Protein AF-A0A9P4GYF3-F1 (afdb_monomer)

Radius of gyration: 27.53 Å; Cα contacts (8 Å, |Δi|>4): 196; chains: 1; bounding box: 50×73×108 Å

pLDDT: mean 80.78, std 17.95, range [47.06, 98.38]

Solvent-accessible surface area (backbone atoms only — not comparable to full-atom values): 10719 Å² total; per-residue (Å²): 139,83,81,84,83,84,79,81,76,82,80,76,83,79,75,83,85,79,80,84,74,76,91,58,81,87,70,93,77,54,80,76,71,57,69,80,82,56,83,86,45,74,39,42,55,51,28,52,50,53,58,56,57,42,58,79,78,42,63,48,77,69,67,47,39,43,57,56,34,52,40,43,26,38,41,23,76,84,80,47,62,39,50,46,66,59,43,50,50,51,40,52,50,43,31,73,73,61,27,46,44,48,78,49,75,40,81,89,79,35,34,40,38,34,29,32,48,46,91,89,56,77,70,64,39,68,14,39,28,29,30,57,83,75,44,46,75,76,44,67,40,68,75,84,70,75,87,78,83,75,90,76,72,84,76,79,79,73,84,83,76,90,75,88,83,78,90,135

Mean predicted aligned error: 13.24 Å

Secondary structure (DSSP, 8-state):
-PPPP--PPPPP----------SSPPP---TTGGGGTS---HHHHHHHHHHHHHHTTS-GGG--HHHHHHHHHHHSTTTS---HHHHHHHHHHHHHTT--EEEEEETTTTEEEEEE--TTSSS-EEEEEEETTT--EEEEPPP----------------PPP------

Sequence (168 aa):
PIMPAETAKPSEPKKPVVTLVPSLLETAYKEEDDTTGTPRTLAYVRAQRAVLKYLDTQASDTLAPHQARRWTQSINPVSKMPRAEEALRLCYYMRSQGYDTGALIGHDTKIMQLYVVIRTGPDKILYWKQNFSTNQVLYTAPSTSRSGRRNALPGNSANFDLSMENML

Organism: NCBI:txid210430

Nearest PDB structures (foldseek):
  2nwv-assembly1_A-2  TM=5.508E-01  e=7.421E-01  Trichormus variabilis
  7ufv-assembly1_A  TM=5.328E-01  e=1.362E+00  Homo sapiens

Structure (mmCIF, N/CA/C/O backbone):
data_AF-A0A9P4GYF3-F1
#
_entry.id   AF-A0A9P4GYF3-F1
#
loop_
_atom_site.group_PDB
_atom_site.id
_atom_site.type_symbol
_atom_site.label_atom_id
_atom_site.label_alt_id
_atom_site.label_comp_id
_atom_site.label_asym_id
_atom_site.label_entity_id
_atom_site.label_seq_id
_atom_site.pdbx_PDB_ins_code
_atom_site.Cartn_x
_atom_site.Cartn_y
_atom_site.Cartn_z
_atom_site.occupancy
_atom_site.B_iso_or_equiv
_atom_site.auth_seq_id
_atom_site.auth_comp_id
_atom_site.auth_asym_id
_atom_site.auth_atom_id
_atom_site.pdbx_PDB_model_num
ATOM 1 N N . PRO A 1 1 ? -34.655 -8.405 69.158 1.00 57.91 1 PRO A N 1
ATOM 2 C CA . PRO A 1 1 ? -33.532 -8.662 68.221 1.00 57.91 1 PRO A CA 1
ATOM 3 C C . PRO A 1 1 ? -33.850 -8.055 66.848 1.00 57.91 1 PRO A C 1
ATOM 5 O O . PRO A 1 1 ? -34.738 -8.543 66.161 1.00 57.91 1 PRO A O 1
ATOM 8 N N . ILE A 1 2 ? -33.211 -6.932 66.512 1.00 49.88 2 ILE A N 1
ATOM 9 C CA . ILE A 1 2 ? -33.441 -6.179 65.270 1.00 49.88 2 ILE A CA 1
ATOM 10 C C . ILE A 1 2 ? -32.323 -6.573 64.301 1.00 49.88 2 ILE A C 1
ATOM 12 O O . ILE A 1 2 ? -31.150 -6.408 64.629 1.00 49.88 2 ILE A O 1
ATOM 16 N N . MET A 1 3 ? -32.678 -7.159 63.155 1.00 51.91 3 MET A N 1
ATOM 17 C CA . MET A 1 3 ? -31.712 -7.544 62.121 1.00 51.91 3 MET A CA 1
ATOM 18 C C . MET A 1 3 ? -31.246 -6.300 61.346 1.00 51.91 3 MET A C 1
ATOM 20 O O . MET A 1 3 ? -32.078 -5.438 61.053 1.00 51.91 3 MET A O 1
ATOM 24 N N . PRO A 1 4 ? -29.952 -6.176 61.006 1.00 59.69 4 PRO A N 1
ATOM 25 C CA . PRO A 1 4 ? -29.467 -5.050 60.221 1.00 59.69 4 PRO A CA 1
ATOM 26 C C . PRO A 1 4 ? -29.878 -5.195 58.751 1.00 59.69 4 PRO A C 1
ATOM 28 O O . PRO A 1 4 ? -29.756 -6.263 58.155 1.00 59.69 4 PRO A O 1
ATOM 31 N N . ALA A 1 5 ? -30.370 -4.092 58.186 1.00 58.31 5 ALA A N 1
ATOM 32 C CA . ALA A 1 5 ? -30.726 -3.965 56.782 1.00 58.31 5 ALA A CA 1
ATOM 33 C C . ALA A 1 5 ? -29.465 -3.976 55.903 1.00 58.31 5 ALA A C 1
ATOM 35 O O . ALA A 1 5 ? -28.552 -3.171 56.087 1.00 58.31 5 ALA A O 1
ATOM 36 N N . GLU A 1 6 ? -29.439 -4.898 54.946 1.00 55.34 6 GLU A N 1
ATOM 37 C CA . GLU A 1 6 ? -28.387 -5.050 53.948 1.00 55.34 6 GLU A CA 1
ATOM 38 C C . GLU A 1 6 ? -28.506 -3.937 52.896 1.00 55.34 6 GLU A C 1
ATOM 40 O O . GLU A 1 6 ? -29.485 -3.838 52.154 1.00 55.34 6 GLU A O 1
ATOM 45 N N . THR A 1 7 ? -27.524 -3.040 52.864 1.00 54.25 7 THR A N 1
ATOM 46 C CA . THR A 1 7 ? -27.443 -1.940 51.902 1.00 54.25 7 THR A CA 1
ATOM 47 C C . THR A 1 7 ? -26.990 -2.461 50.538 1.00 54.25 7 THR A C 1
ATOM 49 O O . THR A 1 7 ? -25.817 -2.766 50.319 1.00 54.25 7 THR A O 1
ATOM 52 N N . ALA A 1 8 ? -27.929 -2.548 49.592 1.00 56.81 8 ALA A N 1
ATOM 53 C CA . ALA A 1 8 ? -27.650 -2.888 48.199 1.00 56.81 8 ALA A CA 1
ATOM 54 C C . ALA A 1 8 ? -26.732 -1.833 47.553 1.00 56.81 8 ALA A C 1
ATOM 56 O O . ALA A 1 8 ? -27.075 -0.651 47.468 1.00 56.81 8 ALA A O 1
ATOM 57 N N . LYS A 1 9 ? -25.545 -2.259 47.102 1.00 60.97 9 LYS A N 1
ATOM 58 C CA . LYS A 1 9 ? -24.585 -1.393 46.402 1.00 60.97 9 LYS A CA 1
ATOM 59 C C . LYS A 1 9 ? -25.097 -1.017 44.998 1.00 60.97 9 LYS A C 1
ATOM 61 O O . LYS A 1 9 ? -25.634 -1.885 44.309 1.00 60.97 9 LYS A O 1
ATOM 66 N N . PRO A 1 10 ? -24.883 0.230 44.532 1.00 59.72 10 PRO A N 1
ATOM 67 C CA . PRO A 1 10 ? -25.247 0.653 43.180 1.00 59.72 10 PRO A CA 1
ATOM 68 C C . PRO A 1 10 ? -24.443 -0.122 42.129 1.00 59.72 10 PRO A C 1
ATOM 7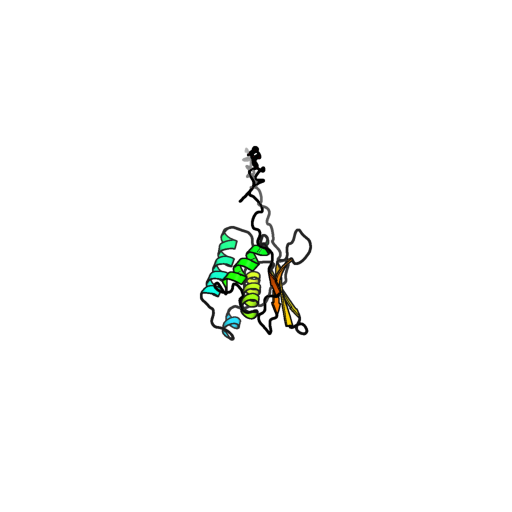0 O O . PRO A 1 10 ? -23.216 -0.178 42.207 1.00 59.72 10 PRO A O 1
ATOM 73 N N . SER A 1 11 ? -25.115 -0.714 41.137 1.00 65.00 11 SER A N 1
ATOM 74 C CA . SER A 1 11 ? -24.439 -1.368 40.013 1.00 65.00 11 SER A CA 1
ATOM 75 C C . SER A 1 11 ? -23.829 -0.317 39.086 1.00 65.00 11 SER A C 1
ATOM 77 O O . SER A 1 11 ? -24.556 0.498 38.515 1.00 65.00 11 SER A O 1
ATOM 79 N N . GLU A 1 12 ? -22.509 -0.343 38.915 1.00 72.94 12 GLU A N 1
ATOM 80 C CA . GLU A 1 12 ? -21.819 0.541 37.976 1.00 72.94 12 GLU A CA 1
ATOM 81 C C . GLU A 1 12 ? -22.268 0.289 36.522 1.00 72.94 12 GLU A C 1
ATOM 83 O O . GLU A 1 12 ? -22.529 -0.857 36.133 1.00 72.94 12 GLU A O 1
ATOM 88 N N . PRO A 1 13 ? -22.359 1.345 35.692 1.00 67.25 13 PRO A N 1
ATOM 89 C CA . PRO A 1 13 ? -22.766 1.225 34.299 1.00 67.25 13 PRO A CA 1
ATOM 90 C C . PRO A 1 13 ? -21.760 0.373 33.515 1.00 67.25 13 PRO A C 1
ATOM 92 O O . PRO A 1 13 ? -20.606 0.757 33.310 1.00 67.25 13 PRO A O 1
ATOM 95 N N . LYS A 1 14 ? -22.213 -0.795 33.044 1.00 68.94 14 LYS A N 1
ATOM 96 C CA . LYS A 1 14 ? -21.439 -1.670 32.156 1.00 68.94 14 LYS A CA 1
ATOM 97 C C . LYS A 1 14 ? -21.144 -0.927 30.855 1.00 68.94 14 LYS A C 1
ATOM 99 O O . LYS A 1 14 ? -22.048 -0.679 30.058 1.00 68.94 14 LYS A O 1
ATOM 104 N N . LYS A 1 15 ? -19.872 -0.590 30.630 1.00 63.59 15 LYS A N 1
ATOM 105 C CA . LYS A 1 15 ? -19.410 -0.081 29.334 1.00 63.59 15 LYS A CA 1
ATOM 106 C C . LYS A 1 15 ? -19.730 -1.126 28.256 1.00 63.59 15 LYS A C 1
ATOM 108 O O . LYS A 1 15 ? -19.459 -2.307 28.485 1.00 63.59 15 LYS A O 1
ATOM 113 N N . PRO A 1 16 ? -20.300 -0.730 27.106 1.00 63.47 16 PRO A N 1
ATOM 114 C CA . PRO A 1 16 ? -20.538 -1.664 26.018 1.00 63.47 16 PRO A CA 1
ATOM 115 C C . PRO A 1 16 ? -19.200 -2.241 25.552 1.00 63.47 16 PRO A C 1
ATOM 117 O O . PRO A 1 16 ? -18.283 -1.507 25.184 1.00 63.47 16 PRO A O 1
ATOM 120 N N . VAL A 1 17 ? -19.087 -3.568 25.596 1.00 65.56 17 VAL A N 1
ATOM 121 C CA . VAL A 1 17 ? -17.965 -4.297 25.006 1.00 65.56 17 VAL A CA 1
ATOM 122 C C . VAL A 1 17 ? -18.219 -4.334 23.505 1.00 65.56 17 VAL A C 1
ATOM 124 O O . VAL A 1 17 ? -19.065 -5.087 23.031 1.00 65.56 17 VAL A O 1
ATOM 127 N N . VAL A 1 18 ? -17.535 -3.472 22.757 1.00 58.59 18 VAL A N 1
ATOM 128 C CA . VAL A 1 18 ? -17.580 -3.493 21.293 1.00 58.59 18 VAL A CA 1
ATOM 129 C C . VAL A 1 18 ? -16.510 -4.467 20.815 1.00 58.59 18 VAL A C 1
ATOM 131 O O . VAL A 1 18 ? -15.319 -4.167 20.857 1.00 58.59 18 VAL A O 1
ATOM 134 N N . THR A 1 19 ? -16.927 -5.655 20.385 1.00 64.88 19 THR A N 1
ATOM 135 C CA . THR A 1 19 ? -16.033 -6.618 19.736 1.00 64.88 19 THR A CA 1
ATOM 136 C C . THR A 1 19 ? -15.909 -6.247 18.262 1.00 64.88 19 THR A C 1
ATOM 138 O O . THR A 1 19 ? -16.810 -6.507 17.465 1.00 64.88 19 THR A O 1
ATOM 141 N N . LEU A 1 20 ? -14.800 -5.609 17.887 1.00 59.56 20 LEU A N 1
ATOM 142 C CA . LEU A 1 20 ? -14.486 -5.340 16.486 1.00 59.56 20 LEU A CA 1
ATOM 143 C C . LEU A 1 20 ? -13.992 -6.635 15.831 1.00 59.56 20 LEU A C 1
ATOM 145 O O . LEU A 1 20 ? -12.862 -7.059 16.047 1.00 59.56 20 LEU A O 1
ATOM 149 N N . VAL A 1 21 ? -14.854 -7.278 15.043 1.00 61.56 21 VAL A N 1
ATOM 150 C CA . VAL A 1 21 ? -14.481 -8.448 14.230 1.00 61.56 21 VAL A CA 1
ATOM 151 C C . VAL A 1 21 ? -13.842 -7.950 12.932 1.00 61.56 21 VAL A C 1
ATOM 153 O O . VAL A 1 21 ? -14.500 -7.165 12.248 1.00 61.56 21 V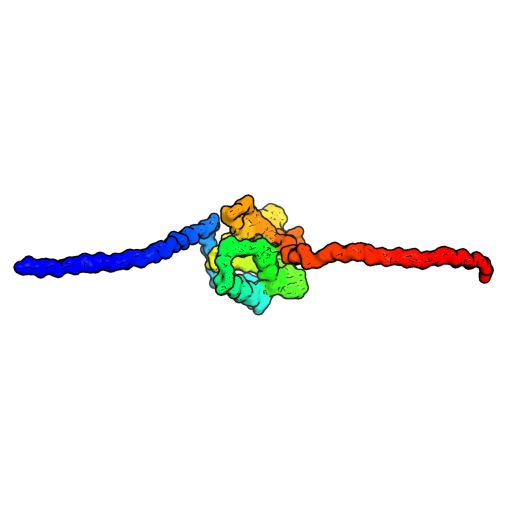AL A O 1
ATOM 156 N N . PRO A 1 22 ? -12.603 -8.333 12.572 1.00 64.12 22 PRO A N 1
ATOM 157 C CA . PRO A 1 22 ? -11.979 -7.972 11.294 1.00 64.12 22 PRO A CA 1
ATOM 158 C C . PRO A 1 22 ? -12.849 -8.367 10.092 1.00 64.12 22 PRO A C 1
ATOM 160 O O . PRO A 1 22 ? -13.436 -9.447 10.084 1.00 64.12 22 PRO A O 1
ATOM 163 N N . SER A 1 23 ? -12.933 -7.510 9.069 1.00 66.19 23 SER A N 1
ATOM 164 C CA . SER A 1 23 ? -13.763 -7.788 7.877 1.00 66.19 23 SER A CA 1
ATOM 165 C C . SER A 1 23 ? -13.089 -8.780 6.926 1.00 66.19 23 SER A C 1
ATOM 167 O O . SER A 1 23 ? -13.711 -9.339 6.023 1.00 66.19 23 SER A O 1
ATOM 169 N N . LEU A 1 24 ? -11.783 -8.958 7.096 1.00 69.25 24 LEU A N 1
ATOM 170 C CA . LEU A 1 24 ? -10.926 -9.780 6.267 1.00 69.25 24 LEU A CA 1
ATOM 171 C C . LEU A 1 24 ? -10.274 -10.863 7.127 1.00 69.25 24 LEU A C 1
ATOM 173 O O . LEU A 1 24 ? -9.887 -10.603 8.263 1.00 69.25 24 LEU A O 1
ATOM 177 N N . LEU A 1 25 ? -10.113 -12.064 6.561 1.00 69.81 25 LEU A N 1
ATOM 178 C CA . LEU A 1 25 ? -9.388 -13.155 7.217 1.00 69.81 25 LEU A CA 1
ATOM 179 C C . LEU A 1 25 ? -7.984 -12.702 7.628 1.00 69.81 25 LEU A C 1
ATOM 181 O O . LEU A 1 25 ? -7.340 -11.924 6.914 1.00 69.81 25 LEU A O 1
ATOM 185 N N . GLU A 1 26 ? -7.495 -13.214 8.750 1.00 67.38 26 GLU A N 1
ATOM 186 C CA . GLU A 1 26 ? -6.127 -12.961 9.180 1.00 67.38 26 GLU A CA 1
ATOM 187 C C . GLU A 1 26 ? -5.150 -13.438 8.096 1.00 67.38 26 GLU A C 1
ATOM 189 O O . GLU A 1 26 ? -5.250 -14.550 7.574 1.00 67.38 26 GLU A O 1
ATOM 194 N N . THR A 1 27 ? -4.238 -12.561 7.684 1.00 63.91 27 THR A N 1
ATOM 195 C CA . THR A 1 27 ? -3.172 -12.923 6.747 1.00 63.91 27 THR A CA 1
ATOM 196 C C . THR A 1 27 ? -1.972 -13.410 7.529 1.00 63.91 27 THR A C 1
ATOM 198 O O . THR A 1 27 ? -1.470 -12.670 8.369 1.00 63.91 27 THR A O 1
ATOM 201 N N . ALA A 1 28 ? -1.460 -14.593 7.183 1.00 70.38 28 ALA A N 1
ATOM 202 C CA . ALA A 1 28 ? -0.237 -15.178 7.738 1.00 70.38 28 ALA A CA 1
ATOM 203 C C . ALA A 1 28 ? 1.049 -14.447 7.285 1.00 70.38 28 ALA A C 1
ATOM 205 O O . ALA A 1 28 ? 2.055 -15.077 6.975 1.00 70.38 28 ALA A O 1
ATOM 206 N N . TYR A 1 29 ? 1.013 -13.118 7.186 1.00 70.75 29 TYR A N 1
ATOM 207 C CA . TYR A 1 29 ? 2.179 -12.310 6.857 1.00 70.75 29 TYR A CA 1
ATOM 208 C C . TYR A 1 29 ? 3.101 -12.244 8.075 1.00 70.75 29 TYR A C 1
ATOM 210 O O . TYR A 1 29 ? 2.726 -11.683 9.107 1.00 70.75 29 TYR A O 1
ATOM 218 N N . LYS A 1 30 ? 4.314 -12.785 7.943 1.00 74.38 30 LYS A N 1
ATOM 219 C CA . LYS A 1 30 ? 5.386 -12.622 8.924 1.00 74.38 30 LYS A CA 1
ATOM 220 C C . LYS A 1 30 ? 6.426 -11.666 8.371 1.00 74.38 30 LYS A C 1
ATOM 222 O O . LYS A 1 30 ? 6.914 -11.829 7.258 1.00 74.38 30 LYS A O 1
ATOM 227 N N . GLU A 1 31 ? 6.795 -10.670 9.169 1.00 68.06 31 GLU A N 1
ATOM 228 C CA . GLU A 1 31 ? 7.801 -9.682 8.766 1.00 68.06 31 GLU A CA 1
ATOM 229 C C . GLU A 1 31 ? 9.187 -10.309 8.521 1.00 68.06 31 GLU A C 1
ATOM 231 O O . GLU A 1 31 ? 10.008 -9.739 7.800 1.00 68.06 31 GLU A O 1
ATOM 236 N N . GLU A 1 32 ? 9.436 -11.467 9.133 1.00 72.00 32 GLU A N 1
ATOM 237 C CA . GLU A 1 32 ? 10.659 -12.271 9.034 1.00 72.00 32 GLU A CA 1
ATOM 238 C C . GLU A 1 32 ? 10.848 -12.876 7.634 1.00 72.00 32 GLU A C 1
ATOM 240 O O . GLU A 1 32 ? 11.973 -12.944 7.134 1.00 72.00 32 GLU A O 1
ATOM 245 N N . ASP A 1 33 ? 9.753 -13.231 6.957 1.00 67.88 33 ASP A N 1
ATOM 246 C CA . ASP A 1 33 ? 9.786 -13.799 5.601 1.00 67.88 33 ASP A CA 1
ATOM 247 C C . ASP A 1 33 ? 10.192 -12.737 4.558 1.00 67.88 33 ASP A C 1
ATOM 249 O O . ASP A 1 33 ? 10.711 -13.035 3.477 1.00 67.88 33 ASP A O 1
ATOM 253 N N . ASP A 1 34 ? 10.026 -11.465 4.924 1.00 63.97 34 ASP A N 1
ATOM 254 C CA . ASP A 1 34 ? 10.234 -10.294 4.078 1.00 63.97 34 ASP A CA 1
ATOM 255 C C . ASP A 1 34 ? 11.725 -9.925 3.903 1.00 63.97 34 ASP A C 1
ATOM 257 O O . ASP A 1 34 ? 12.084 -9.078 3.074 1.00 63.97 34 ASP A O 1
ATOM 261 N N . THR A 1 35 ? 12.614 -10.587 4.653 1.00 59.44 35 THR A N 1
ATOM 262 C CA . THR A 1 35 ? 14.073 -10.370 4.642 1.00 59.44 35 THR A CA 1
ATOM 263 C C . THR A 1 35 ? 14.754 -10.890 3.367 1.00 59.44 35 THR A C 1
ATOM 265 O O . THR A 1 35 ? 15.891 -10.527 3.076 1.00 59.44 35 THR A O 1
ATOM 268 N N . THR A 1 36 ? 14.058 -11.709 2.576 1.00 59.38 36 THR A N 1
ATOM 269 C CA . THR A 1 36 ? 14.670 -12.561 1.541 1.00 59.38 36 THR A CA 1
ATOM 270 C C . THR A 1 36 ? 14.863 -11.884 0.170 1.00 59.38 36 THR A C 1
ATOM 272 O O . THR A 1 36 ? 15.561 -12.428 -0.678 1.00 59.38 36 THR A O 1
ATOM 275 N N . GLY A 1 37 ? 14.279 -10.702 -0.084 1.00 59.69 37 GLY A N 1
ATOM 276 C CA . GLY A 1 37 ? 14.189 -10.150 -1.457 1.00 59.69 37 GLY A CA 1
ATOM 277 C C . GLY A 1 37 ? 14.713 -8.727 -1.682 1.00 59.69 37 GLY A C 1
ATOM 278 O O . GLY A 1 37 ? 15.294 -8.440 -2.727 1.00 59.69 37 GLY A O 1
ATOM 279 N N . THR A 1 38 ? 14.560 -7.826 -0.710 1.00 65.50 38 THR A N 1
ATOM 280 C CA . THR A 1 38 ? 14.982 -6.421 -0.840 1.00 65.50 38 THR A CA 1
ATOM 281 C C . THR A 1 38 ? 15.342 -5.845 0.524 1.00 65.50 38 THR A C 1
ATOM 283 O O . THR A 1 38 ? 14.569 -6.020 1.468 1.00 65.50 38 THR A O 1
ATOM 286 N N . PRO A 1 39 ? 16.471 -5.123 0.654 1.00 74.19 39 PRO A N 1
ATOM 287 C CA . PRO A 1 39 ? 16.824 -4.468 1.906 1.00 74.19 39 PRO A CA 1
ATOM 288 C C . PRO A 1 39 ? 15.753 -3.438 2.281 1.00 74.19 39 PRO A C 1
ATOM 290 O O . PRO A 1 39 ? 15.360 -2.610 1.455 1.00 74.19 39 PRO A O 1
ATOM 293 N N . ARG A 1 40 ? 15.286 -3.476 3.536 1.00 81.69 40 ARG A N 1
ATOM 294 C CA . ARG A 1 40 ? 14.315 -2.502 4.053 1.00 81.69 40 ARG A CA 1
ATOM 295 C C . ARG A 1 40 ? 14.918 -1.103 3.970 1.00 81.69 40 ARG A C 1
ATOM 297 O O . ARG A 1 40 ? 15.859 -0.768 4.686 1.00 81.69 40 ARG A O 1
ATOM 304 N N . THR A 1 41 ? 14.371 -0.274 3.089 1.00 90.69 41 THR A N 1
ATOM 305 C CA . THR A 1 41 ? 14.823 1.109 2.954 1.00 90.69 41 THR A CA 1
ATOM 306 C C . THR A 1 41 ? 14.357 1.933 4.154 1.00 90.69 41 THR A C 1
ATOM 308 O O . THR A 1 41 ? 13.290 1.698 4.726 1.00 90.69 41 THR A O 1
ATOM 311 N N . LEU A 1 42 ? 15.119 2.965 4.524 1.00 94.19 42 LEU A N 1
ATOM 312 C CA . LEU A 1 42 ? 14.709 3.892 5.587 1.00 94.19 42 LEU A CA 1
ATOM 313 C C . LEU A 1 42 ? 13.350 4.549 5.282 1.00 94.19 42 LEU A C 1
ATOM 315 O O . LEU A 1 42 ? 12.577 4.846 6.192 1.00 94.19 42 LEU A O 1
ATOM 319 N N . ALA A 1 43 ? 13.053 4.780 4.001 1.00 95.25 43 ALA A N 1
ATOM 320 C CA . ALA A 1 43 ? 11.778 5.329 3.560 1.00 95.25 43 ALA A CA 1
ATOM 321 C C . ALA A 1 43 ? 10.612 4.361 3.816 1.00 95.25 43 ALA A C 1
ATOM 323 O O . ALA A 1 43 ? 9.578 4.788 4.329 1.00 95.25 43 ALA A O 1
ATOM 324 N N . TYR A 1 44 ? 10.804 3.064 3.563 1.00 94.81 44 TYR A N 1
ATOM 325 C CA . TYR A 1 44 ? 9.824 2.034 3.901 1.00 94.81 44 TYR A CA 1
ATOM 326 C C . TYR A 1 44 ? 9.545 1.982 5.411 1.00 94.81 44 TYR A C 1
ATOM 328 O O . TYR A 1 44 ? 8.392 2.060 5.833 1.00 94.81 44 TYR A O 1
ATOM 336 N N . VAL A 1 45 ? 10.592 1.986 6.244 1.00 95.19 45 VAL A N 1
ATOM 337 C CA . VAL A 1 45 ? 10.442 2.006 7.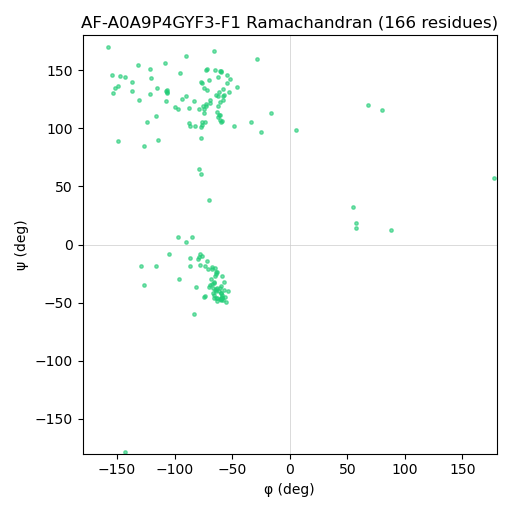713 1.00 95.19 45 VAL A CA 1
ATOM 338 C C . VAL A 1 45 ? 9.703 3.264 8.188 1.00 95.19 45 VAL A C 1
ATOM 340 O O . VAL A 1 45 ? 8.874 3.211 9.096 1.00 95.19 45 VAL A O 1
ATOM 343 N N . ARG A 1 46 ? 9.947 4.422 7.561 1.00 96.69 46 ARG A N 1
ATOM 344 C CA . ARG A 1 46 ? 9.188 5.652 7.849 1.00 96.69 46 ARG A CA 1
ATOM 345 C C . ARG A 1 46 ? 7.711 5.517 7.480 1.00 96.69 46 ARG A C 1
ATOM 347 O O . ARG A 1 46 ? 6.875 6.025 8.227 1.00 96.69 46 ARG A O 1
ATOM 354 N N . ALA A 1 47 ? 7.388 4.838 6.379 1.00 96.88 47 ALA A N 1
ATOM 355 C CA . ALA A 1 47 ? 6.007 4.547 6.002 1.00 96.88 47 ALA A CA 1
ATOM 356 C C . ALA A 1 47 ? 5.327 3.648 7.049 1.00 96.88 47 ALA A C 1
ATOM 358 O O . ALA A 1 47 ? 4.243 3.987 7.517 1.00 96.88 47 ALA A O 1
ATOM 359 N N . GLN A 1 48 ? 5.996 2.581 7.501 1.00 95.81 48 GLN A N 1
ATOM 360 C CA . GLN A 1 48 ? 5.498 1.710 8.575 1.00 95.81 48 GLN A CA 1
ATOM 361 C C . GLN A 1 48 ? 5.255 2.486 9.877 1.00 95.81 48 GLN A C 1
ATOM 363 O O . GLN A 1 48 ? 4.181 2.405 10.469 1.00 95.81 48 GLN A O 1
ATOM 368 N N . ARG A 1 49 ? 6.201 3.337 10.294 1.00 97.31 49 ARG A N 1
ATOM 369 C CA . ARG A 1 49 ? 6.008 4.206 11.469 1.00 97.31 49 ARG A CA 1
ATOM 370 C C . ARG A 1 49 ? 4.823 5.157 11.312 1.00 97.31 49 ARG A C 1
ATOM 372 O O . ARG A 1 49 ? 4.153 5.448 12.296 1.00 97.31 49 ARG A O 1
ATOM 379 N N . ALA A 1 50 ? 4.565 5.658 10.104 1.00 96.88 50 ALA A N 1
ATOM 380 C CA . ALA A 1 50 ? 3.420 6.527 9.844 1.00 96.88 50 ALA A CA 1
ATOM 381 C C . ALA A 1 50 ? 2.082 5.777 9.941 1.00 96.88 50 ALA A C 1
ATOM 383 O O . ALA A 1 50 ? 1.108 6.364 10.407 1.00 96.88 50 ALA A O 1
ATOM 384 N N . VAL A 1 51 ? 2.054 4.502 9.539 1.00 96.44 51 VAL A N 1
ATOM 385 C CA . VAL A 1 51 ? 0.910 3.594 9.723 1.00 96.44 51 VAL A CA 1
ATOM 386 C C . VAL A 1 51 ? 0.634 3.375 11.212 1.00 96.44 51 VAL A C 1
ATOM 388 O O . VAL A 1 51 ? -0.500 3.537 11.647 1.00 96.44 51 VAL A O 1
ATOM 391 N N . LEU A 1 52 ? 1.662 3.072 12.010 1.00 96.38 52 LEU A N 1
ATOM 392 C CA . LEU A 1 52 ? 1.503 2.881 13.458 1.00 96.38 52 LEU A CA 1
ATOM 393 C C . LEU A 1 52 ? 1.047 4.160 14.158 1.00 96.38 52 LEU A C 1
ATOM 395 O O . LEU A 1 52 ? 0.083 4.144 14.910 1.00 96.38 52 LEU A O 1
ATOM 399 N N . LYS A 1 53 ? 1.678 5.294 13.836 1.00 96.75 53 LYS A N 1
ATOM 400 C CA . LYS A 1 53 ? 1.337 6.591 14.431 1.00 96.75 53 LYS A CA 1
ATOM 401 C C . LYS A 1 53 ? -0.119 7.001 14.188 1.00 96.75 53 LYS A C 1
ATOM 403 O O . LYS A 1 53 ? -0.683 7.779 14.948 1.00 96.75 53 LYS A O 1
ATOM 408 N N . TYR A 1 54 ? -0.731 6.531 13.105 1.00 95.94 54 TYR A N 1
ATOM 409 C CA . TYR A 1 54 ? -2.139 6.808 12.844 1.00 95.94 54 TYR A CA 1
ATOM 410 C C . TYR A 1 54 ? -3.048 6.127 13.872 1.00 95.94 54 TYR A C 1
ATOM 412 O O . TYR A 1 54 ? -3.986 6.772 14.339 1.00 95.94 54 TYR A O 1
ATOM 420 N N . LEU A 1 55 ? -2.703 4.910 14.310 1.00 93.38 55 LEU A N 1
ATOM 421 C CA . LEU A 1 55 ? -3.438 4.164 15.339 1.00 93.38 55 LEU A CA 1
ATOM 422 C C . LEU A 1 55 ? -3.417 4.847 16.712 1.00 93.38 55 LEU A C 1
ATOM 424 O O . LEU A 1 55 ? -4.350 4.670 17.488 1.00 93.38 55 LEU A O 1
ATOM 428 N N . ASP A 1 56 ? -2.420 5.693 16.986 1.00 94.25 56 ASP A N 1
ATOM 429 C CA . ASP A 1 56 ? -2.380 6.499 18.215 1.00 94.25 56 ASP A CA 1
ATOM 430 C C . ASP A 1 56 ? -3.528 7.526 18.284 1.00 94.25 56 ASP A C 1
ATOM 432 O O . ASP A 1 56 ? -3.838 8.052 19.351 1.00 94.25 56 ASP A O 1
ATOM 436 N N . THR A 1 57 ? -4.133 7.868 17.139 1.00 94.19 57 THR A N 1
ATOM 437 C CA . THR A 1 57 ? -5.110 8.969 17.031 1.00 94.19 57 THR A CA 1
ATOM 438 C C . THR A 1 57 ? -6.421 8.594 16.349 1.00 94.19 57 THR A C 1
ATOM 440 O O . THR A 1 57 ? -7.392 9.338 16.466 1.00 94.19 57 THR A O 1
ATO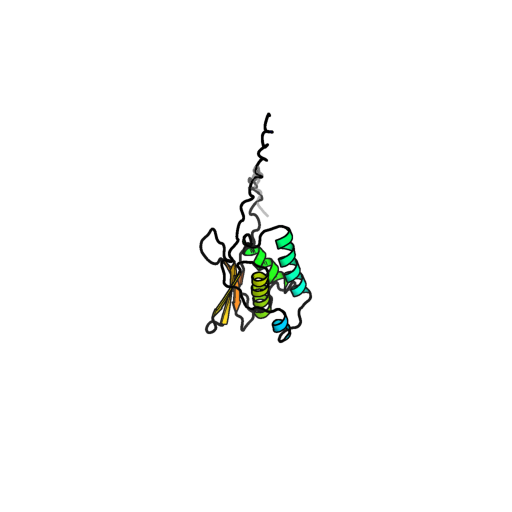M 443 N N . GLN A 1 58 ? -6.455 7.491 15.604 1.00 94.00 58 GLN A N 1
ATOM 4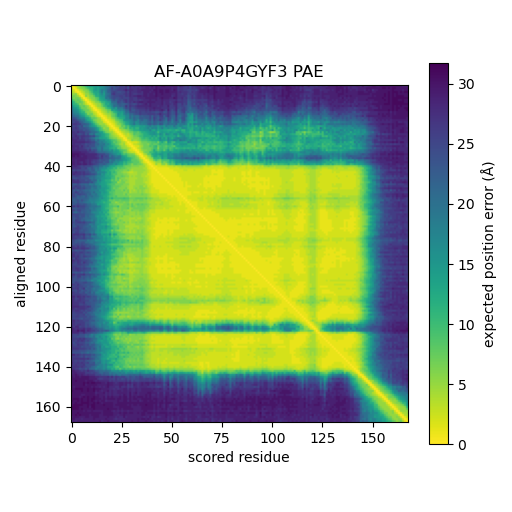44 C CA . GLN A 1 58 ? -7.577 7.073 14.768 1.00 94.00 58 GLN A CA 1
ATOM 445 C C . GLN A 1 58 ? -7.719 5.551 14.819 1.00 94.00 58 GLN A C 1
ATOM 447 O O . GLN A 1 58 ? -6.722 4.834 14.852 1.00 94.00 58 GLN A O 1
ATOM 452 N N . ALA A 1 59 ? -8.952 5.046 14.790 1.00 91.12 59 ALA A N 1
ATOM 453 C CA . ALA A 1 59 ? -9.195 3.606 14.728 1.00 91.12 59 ALA A CA 1
ATOM 454 C C . ALA A 1 59 ? -8.841 3.037 13.340 1.00 91.12 59 ALA A C 1
ATOM 456 O O . ALA A 1 59 ? -8.924 3.733 12.324 1.00 91.12 59 ALA A O 1
ATOM 457 N N . SER A 1 60 ? -8.433 1.768 13.277 1.00 91.19 60 SER A N 1
ATOM 458 C CA . SER A 1 60 ? -7.943 1.146 12.037 1.00 91.19 60 SER A CA 1
ATOM 459 C C . SER A 1 60 ? -9.012 1.029 10.940 1.00 91.19 60 SER A C 1
ATOM 461 O O . SER A 1 60 ? -8.693 1.072 9.752 1.00 91.19 60 SER A O 1
ATOM 463 N N . ASP A 1 61 ? -10.286 0.947 11.319 1.00 89.12 61 ASP A N 1
ATOM 464 C CA . ASP A 1 61 ? -11.449 0.907 10.427 1.00 89.12 61 ASP A CA 1
ATOM 465 C C . ASP A 1 61 ? -11.810 2.273 9.814 1.00 89.12 61 ASP A C 1
ATOM 467 O O . ASP A 1 61 ? -12.606 2.344 8.879 1.00 89.12 61 ASP A O 1
ATOM 471 N N . THR A 1 62 ? -11.190 3.361 10.284 1.00 92.06 62 THR A N 1
ATOM 472 C CA . THR A 1 62 ? -11.375 4.718 9.736 1.00 92.06 62 THR A CA 1
ATOM 473 C C . THR A 1 62 ? -10.397 5.061 8.609 1.00 92.06 62 THR A C 1
ATOM 475 O O . THR A 1 62 ? -10.415 6.178 8.079 1.00 92.06 62 THR A O 1
ATOM 478 N N . LEU A 1 63 ? -9.535 4.115 8.216 1.00 94.00 63 LEU A N 1
ATOM 479 C CA . LEU A 1 63 ? -8.542 4.333 7.171 1.00 94.00 63 LEU A CA 1
ATOM 480 C C . LEU A 1 63 ? -9.199 4.739 5.849 1.00 94.00 63 LEU A C 1
ATOM 482 O O . LEU A 1 63 ? -9.999 4.017 5.262 1.00 94.00 63 LEU A O 1
ATOM 486 N N . ALA A 1 64 ? -8.779 5.887 5.324 1.00 93.69 64 ALA A N 1
ATOM 487 C CA . ALA A 1 64 ? -9.235 6.373 4.033 1.00 93.69 64 ALA A CA 1
ATOM 488 C C . ALA A 1 64 ? -8.270 5.988 2.886 1.00 93.69 64 ALA A C 1
ATOM 490 O O . ALA A 1 64 ? -7.045 6.022 3.064 1.00 93.69 64 ALA A O 1
ATOM 491 N N . PRO A 1 65 ? -8.775 5.743 1.658 1.00 95.25 65 PRO A N 1
ATOM 492 C CA . PRO A 1 65 ? -7.957 5.401 0.485 1.00 95.25 65 PRO A CA 1
ATOM 493 C C . PRO A 1 65 ? -6.825 6.396 0.183 1.00 95.25 65 PRO A C 1
ATOM 495 O O . PRO A 1 65 ? -5.707 6.006 -0.155 1.00 95.25 65 PRO A O 1
ATOM 498 N N . HIS A 1 66 ? -7.077 7.699 0.336 1.00 95.62 66 HIS A N 1
ATOM 499 C CA . HIS A 1 66 ? -6.067 8.735 0.097 1.00 95.62 66 HIS A CA 1
ATOM 500 C C . HIS A 1 66 ? -4.903 8.661 1.101 1.00 95.62 66 HIS A C 1
ATOM 502 O O . HIS A 1 66 ? -3.759 8.957 0.749 1.00 95.62 66 HIS A O 1
ATOM 508 N N . GLN A 1 67 ? -5.178 8.241 2.339 1.00 96.94 67 GLN A N 1
ATOM 509 C CA . GLN A 1 67 ? -4.169 8.084 3.381 1.00 96.94 67 GLN A CA 1
ATOM 510 C C . GLN A 1 67 ? -3.306 6.842 3.115 1.00 96.94 67 GLN A C 1
ATOM 512 O O . GLN A 1 67 ? -2.077 6.945 3.132 1.00 96.94 67 GLN A O 1
ATOM 517 N N . ALA A 1 68 ? -3.926 5.716 2.740 1.00 97.25 68 ALA A N 1
ATOM 518 C CA . ALA A 1 68 ? -3.220 4.506 2.306 1.00 97.25 68 ALA A CA 1
ATOM 519 C C . ALA A 1 68 ? -2.315 4.770 1.085 1.00 97.25 68 ALA A C 1
ATOM 521 O O . ALA A 1 68 ? -1.138 4.387 1.066 1.00 97.25 68 ALA A O 1
ATOM 522 N N . ARG A 1 69 ? -2.816 5.523 0.091 1.00 97.56 69 ARG A N 1
ATOM 523 C CA . ARG A 1 69 ? -2.002 6.024 -1.029 1.00 97.56 69 ARG A CA 1
ATOM 524 C C . ARG A 1 69 ? -0.806 6.828 -0.528 1.00 97.56 69 ARG A C 1
ATOM 526 O O . ARG A 1 69 ? 0.306 6.593 -0.991 1.00 97.56 69 ARG A O 1
ATOM 533 N N . ARG A 1 70 ? -1.012 7.789 0.377 1.00 97.31 70 ARG A N 1
ATOM 534 C CA . ARG A 1 70 ? 0.056 8.679 0.860 1.00 97.31 70 ARG A CA 1
ATOM 535 C C . ARG A 1 70 ? 1.195 7.897 1.511 1.00 97.31 70 ARG A C 1
ATOM 537 O O . ARG A 1 70 ? 2.357 8.207 1.254 1.00 97.31 70 ARG A O 1
ATOM 544 N N . TRP A 1 71 ? 0.881 6.882 2.314 1.00 97.88 71 TRP A N 1
ATOM 545 C CA . TRP A 1 71 ? 1.897 6.001 2.891 1.00 97.88 71 TRP A CA 1
ATOM 546 C C . TRP A 1 71 ? 2.616 5.185 1.820 1.00 97.88 71 TRP A C 1
ATOM 548 O O . TRP A 1 71 ? 3.845 5.164 1.807 1.00 97.88 71 TRP A O 1
ATOM 558 N N . THR A 1 72 ? 1.881 4.630 0.857 1.00 97.94 72 THR A N 1
ATOM 559 C CA . THR A 1 72 ? 2.465 3.893 -0.278 1.00 97.94 72 THR A CA 1
ATOM 560 C C . THR A 1 72 ? 3.443 4.769 -1.068 1.00 97.94 72 THR A C 1
ATOM 562 O O . THR A 1 72 ? 4.590 4.397 -1.287 1.00 97.94 72 THR A O 1
ATOM 565 N N . GLN A 1 73 ? 3.055 5.999 -1.403 1.00 97.75 73 GLN A N 1
ATOM 566 C CA . GLN A 1 73 ? 3.925 6.959 -2.089 1.00 97.75 73 GLN A CA 1
ATOM 567 C C . GLN A 1 73 ? 5.142 7.384 -1.257 1.00 97.75 73 GLN A C 1
ATOM 569 O O . GLN A 1 73 ? 6.144 7.818 -1.821 1.00 97.75 73 GLN A O 1
ATOM 574 N N . SER A 1 74 ? 5.068 7.306 0.074 1.00 97.12 74 SER A N 1
ATOM 575 C CA . SER A 1 74 ? 6.173 7.706 0.950 1.00 97.12 74 SER A CA 1
ATOM 576 C C . SER A 1 74 ? 7.342 6.720 0.952 1.00 97.12 74 SER A C 1
ATOM 578 O O . SER A 1 74 ? 8.454 7.127 1.285 1.00 97.12 74 SER A O 1
ATOM 580 N N . ILE A 1 75 ? 7.114 5.480 0.499 1.00 96.81 75 ILE A N 1
ATOM 581 C CA . ILE A 1 75 ? 8.159 4.466 0.304 1.00 96.81 75 ILE A CA 1
ATOM 582 C C . ILE A 1 75 ? 9.209 4.959 -0.702 1.00 96.81 75 ILE A C 1
ATOM 584 O O . ILE A 1 75 ? 10.403 4.808 -0.466 1.00 96.81 75 ILE A O 1
ATOM 588 N N . ASN A 1 76 ? 8.781 5.603 -1.794 1.00 96.19 76 ASN A N 1
ATOM 589 C CA . ASN A 1 76 ? 9.685 6.262 -2.734 1.00 96.19 76 ASN A CA 1
ATOM 590 C C . ASN A 1 76 ? 9.448 7.779 -2.710 1.00 96.19 76 ASN A C 1
ATOM 592 O O . ASN A 1 76 ? 8.622 8.293 -3.467 1.00 96.19 76 ASN A O 1
ATOM 596 N N . PRO A 1 77 ? 10.155 8.533 -1.851 1.00 94.56 77 PRO A N 1
ATOM 597 C CA . PRO A 1 77 ? 9.879 9.949 -1.663 1.00 94.56 77 PRO A CA 1
ATOM 598 C C . PRO A 1 77 ? 10.212 10.804 -2.890 1.00 94.56 77 PRO A C 1
ATOM 600 O O . PRO A 1 77 ? 9.670 11.907 -2.972 1.00 94.56 77 PRO A O 1
ATOM 603 N N . VAL A 1 78 ? 11.049 10.314 -3.810 1.00 95.56 78 VAL A N 1
ATOM 604 C CA . VAL A 1 78 ? 11.484 11.045 -5.007 1.00 95.56 78 VAL A CA 1
ATOM 605 C C . VAL A 1 78 ? 10.445 10.915 -6.116 1.00 95.56 78 VAL A C 1
ATOM 607 O O . VAL A 1 78 ? 9.865 11.914 -6.525 1.00 95.56 78 VAL A O 1
ATOM 610 N N . SER A 1 79 ? 10.152 9.691 -6.565 1.00 96.12 79 SER A N 1
ATOM 611 C CA . SER A 1 79 ? 9.218 9.468 -7.679 1.00 96.12 79 SER A CA 1
ATOM 612 C C . SER A 1 79 ? 7.757 9.378 -7.242 1.00 96.12 79 SER A C 1
ATOM 614 O O . SER A 1 79 ? 6.860 9.485 -8.073 1.00 96.12 79 SER A O 1
ATOM 616 N N . LYS A 1 80 ? 7.497 9.128 -5.949 1.00 96.75 80 LYS A N 1
ATOM 617 C CA . LYS A 1 80 ? 6.181 8.727 -5.417 1.00 96.75 80 LYS A CA 1
ATOM 618 C C . LYS A 1 80 ? 5.624 7.453 -6.064 1.00 96.75 80 LYS A C 1
ATOM 620 O O . LYS A 1 80 ? 4.426 7.194 -5.973 1.00 96.75 80 LYS A O 1
ATOM 625 N N . MET A 1 81 ? 6.487 6.664 -6.698 1.00 96.31 81 MET A N 1
ATOM 626 C CA . MET A 1 81 ? 6.170 5.416 -7.387 1.00 96.31 81 MET A CA 1
ATOM 627 C C . MET A 1 81 ? 7.093 4.321 -6.832 1.00 96.31 81 MET A C 1
ATOM 629 O O . MET A 1 81 ? 8.185 4.115 -7.369 1.00 96.31 81 MET A O 1
ATOM 633 N N . PRO A 1 82 ? 6.732 3.682 -5.704 1.00 96.00 82 PRO A N 1
ATOM 634 C CA . PRO A 1 82 ? 7.475 2.531 -5.197 1.00 96.00 82 PRO A CA 1
ATOM 635 C C . PRO A 1 82 ? 7.378 1.334 -6.142 1.00 96.00 82 PRO A C 1
ATOM 637 O O . PRO A 1 82 ? 6.516 1.287 -7.028 1.00 96.00 82 PRO A O 1
ATOM 640 N N . ARG A 1 83 ? 8.237 0.336 -5.924 1.00 95.81 83 ARG A N 1
ATOM 641 C CA . ARG A 1 83 ? 8.096 -0.952 -6.607 1.00 95.81 83 ARG A CA 1
ATOM 642 C C . ARG A 1 83 ? 6.801 -1.633 -6.168 1.00 95.81 83 ARG A C 1
ATOM 644 O O . ARG A 1 83 ? 6.352 -1.456 -5.035 1.00 95.81 83 ARG A O 1
ATOM 651 N N . ALA A 1 84 ? 6.219 -2.435 -7.056 1.00 95.62 84 ALA A N 1
ATOM 652 C CA . ALA A 1 84 ? 4.982 -3.158 -6.771 1.00 95.62 84 ALA A CA 1
ATOM 653 C C . ALA A 1 84 ? 5.125 -4.060 -5.541 1.00 95.62 84 ALA A C 1
ATOM 655 O O . ALA A 1 84 ? 4.231 -4.107 -4.703 1.00 95.62 84 ALA A O 1
ATOM 656 N N . GLU A 1 85 ? 6.284 -4.699 -5.394 1.00 93.81 85 GLU A N 1
ATOM 657 C CA . GLU A 1 85 ? 6.616 -5.511 -4.228 1.00 93.81 85 GLU A CA 1
ATOM 658 C C . GLU A 1 85 ? 6.587 -4.701 -2.922 1.00 93.81 85 GLU A C 1
ATOM 660 O O . GLU A 1 85 ? 5.929 -5.105 -1.970 1.00 93.81 85 GLU A O 1
ATOM 665 N N . GLU A 1 86 ? 7.216 -3.524 -2.875 1.00 94.88 86 GLU A N 1
ATOM 666 C CA . GLU A 1 86 ? 7.216 -2.680 -1.672 1.00 94.88 86 GLU A CA 1
ATOM 667 C C . GLU A 1 86 ? 5.805 -2.183 -1.323 1.00 94.88 86 GLU A C 1
ATOM 669 O O . GLU A 1 86 ? 5.417 -2.146 -0.155 1.00 94.88 86 GLU A O 1
ATOM 674 N N . ALA A 1 87 ? 5.012 -1.818 -2.336 1.00 96.56 87 ALA A N 1
ATOM 675 C CA . ALA A 1 87 ? 3.624 -1.410 -2.141 1.00 96.56 87 ALA A CA 1
ATOM 676 C C . ALA A 1 87 ? 2.753 -2.568 -1.619 1.00 96.56 87 ALA A C 1
ATOM 678 O O . ALA A 1 87 ? 1.915 -2.358 -0.738 1.00 96.56 87 ALA A O 1
ATOM 679 N N . LEU A 1 88 ? 2.971 -3.788 -2.120 1.00 95.56 88 LEU A N 1
ATOM 680 C CA . LEU A 1 88 ? 2.290 -4.995 -1.655 1.00 95.56 88 LEU A CA 1
ATOM 681 C C . LEU A 1 88 ? 2.668 -5.337 -0.210 1.00 95.56 88 LEU A C 1
ATOM 683 O O . LEU A 1 88 ? 1.786 -5.594 0.607 1.00 95.56 88 LEU A O 1
ATOM 687 N N . ARG A 1 89 ? 3.963 -5.285 0.119 1.00 94.12 89 ARG A N 1
ATOM 688 C CA . ARG A 1 89 ? 4.473 -5.508 1.479 1.00 94.12 89 ARG A CA 1
ATOM 689 C C . ARG A 1 89 ? 3.863 -4.519 2.464 1.00 94.12 89 ARG A C 1
ATOM 691 O O . ARG A 1 89 ? 3.348 -4.932 3.499 1.00 94.12 89 ARG A O 1
ATOM 698 N N . LEU A 1 90 ? 3.797 -3.231 2.108 1.00 95.94 90 LEU A N 1
ATOM 699 C CA . LEU A 1 90 ? 3.130 -2.241 2.955 1.00 95.94 90 LEU A CA 1
ATOM 700 C C . LEU A 1 90 ? 1.631 -2.543 3.108 1.00 95.94 90 LEU A C 1
ATOM 702 O O . LEU A 1 90 ? 1.085 -2.358 4.192 1.00 95.94 90 LEU A O 1
ATOM 706 N N . CYS A 1 91 ? 0.956 -3.021 2.057 1.00 96.56 91 CYS A N 1
ATOM 707 C CA . CYS A 1 91 ? -0.451 -3.421 2.135 1.00 96.56 91 CYS A CA 1
ATOM 708 C C . CYS A 1 91 ? -0.679 -4.546 3.152 1.00 96.56 91 CYS A C 1
ATOM 710 O O . CYS A 1 91 ? -1.611 -4.455 3.954 1.00 96.56 91 CYS A O 1
ATOM 712 N N . TYR A 1 92 ? 0.165 -5.580 3.136 1.00 94.56 92 TYR A N 1
ATOM 713 C CA . TYR A 1 92 ? 0.093 -6.674 4.105 1.00 94.56 92 TYR A CA 1
ATOM 714 C C . TYR A 1 92 ? 0.517 -6.248 5.506 1.00 94.56 92 TYR A C 1
ATOM 716 O O . TYR A 1 92 ? -0.114 -6.658 6.475 1.00 94.56 92 TYR A O 1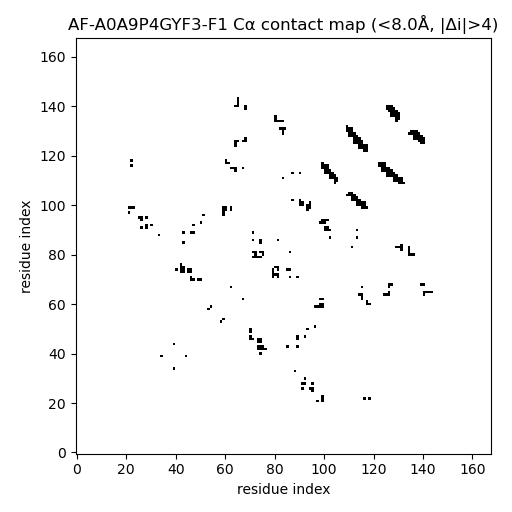
ATOM 724 N N . TYR A 1 93 ? 1.509 -5.365 5.617 1.00 94.44 93 TYR A N 1
ATOM 725 C CA . TYR A 1 93 ? 1.874 -4.760 6.890 1.00 94.44 93 TYR A CA 1
ATOM 726 C C . TYR A 1 93 ? 0.702 -3.983 7.500 1.00 94.44 93 TYR A C 1
ATOM 728 O O . TYR A 1 93 ? 0.378 -4.183 8.661 1.00 94.44 93 TYR A O 1
ATOM 736 N N . MET A 1 94 ? 0.008 -3.141 6.725 1.00 95.50 94 MET A N 1
ATOM 737 C CA . MET A 1 94 ? -1.205 -2.465 7.206 1.00 95.50 94 MET A CA 1
ATOM 738 C C . MET A 1 94 ? -2.237 -3.486 7.697 1.00 95.50 94 MET A C 1
ATOM 740 O O . MET A 1 94 ? -2.767 -3.351 8.795 1.00 95.50 94 MET A O 1
ATOM 744 N N . ARG A 1 95 ? -2.467 -4.560 6.943 1.00 93.56 95 ARG A N 1
ATOM 745 C CA . ARG A 1 95 ? -3.408 -5.599 7.363 1.00 93.56 95 ARG A CA 1
ATOM 746 C C . ARG A 1 95 ? -3.009 -6.278 8.674 1.00 93.56 95 ARG A C 1
ATOM 748 O O . ARG A 1 95 ? -3.873 -6.493 9.516 1.00 93.56 95 ARG A O 1
ATOM 755 N N . SER A 1 96 ? -1.720 -6.556 8.888 1.00 91.62 96 SER A N 1
ATOM 756 C CA . SER A 1 96 ? -1.240 -7.141 10.149 1.00 91.62 96 SER A CA 1
ATOM 757 C C . SER A 1 96 ? -1.361 -6.192 11.345 1.00 91.62 96 SER A C 1
ATOM 759 O O . SER A 1 96 ? -1.430 -6.655 12.477 1.00 91.62 96 SER A O 1
ATOM 761 N N . GLN A 1 97 ? -1.451 -4.876 11.113 1.00 94.00 97 GLN A N 1
ATOM 762 C CA . GLN A 1 97 ? -1.763 -3.887 12.154 1.00 94.00 97 GLN A CA 1
ATOM 763 C C . GLN A 1 97 ? -3.278 -3.707 12.391 1.00 94.00 97 GLN A C 1
ATOM 765 O O . GLN A 1 97 ? -3.682 -2.810 13.126 1.00 94.00 97 GLN A O 1
ATOM 770 N N . GLY A 1 98 ? -4.128 -4.528 11.763 1.00 91.69 98 GLY A N 1
ATOM 771 C CA . GLY A 1 98 ? -5.581 -4.501 11.953 1.00 91.69 98 GLY A CA 1
ATOM 772 C C . GLY A 1 98 ? -6.333 -3.533 11.039 1.00 91.69 98 GLY A C 1
ATOM 773 O O . GLY A 1 98 ? -7.510 -3.261 11.282 1.00 91.69 98 GLY A O 1
ATOM 774 N N . TYR A 1 99 ? -5.688 -2.998 9.998 1.00 93.75 99 TYR A N 1
ATOM 775 C CA . TYR A 1 99 ? -6.387 -2.247 8.958 1.00 93.75 99 TYR A CA 1
ATOM 776 C C . TYR A 1 99 ? -7.108 -3.196 7.998 1.00 93.75 99 TYR A C 1
ATOM 778 O O . TYR A 1 99 ? -6.555 -4.206 7.564 1.00 93.75 99 TYR A O 1
ATOM 786 N N . ASP A 1 100 ? -8.320 -2.831 7.590 1.00 93.38 100 ASP A N 1
ATOM 787 C CA . ASP A 1 100 ? -9.103 -3.592 6.616 1.00 93.38 100 ASP A CA 1
ATOM 788 C C . ASP A 1 100 ? -8.590 -3.307 5.173 1.00 93.38 100 ASP A C 1
ATOM 790 O O . ASP A 1 100 ? -9.275 -2.716 4.341 1.00 93.38 100 ASP A O 1
ATOM 794 N N . THR A 1 101 ? -7.345 -3.690 4.858 1.00 95.38 101 THR A N 1
ATOM 795 C CA . THR A 1 101 ? -6.719 -3.546 3.526 1.00 95.38 101 THR A CA 1
ATOM 796 C C . THR A 1 101 ? -6.561 -4.883 2.804 1.00 95.38 101 THR A C 1
ATOM 798 O O . THR A 1 101 ? -6.467 -5.958 3.404 1.00 95.38 101 THR A O 1
ATOM 801 N N . GLY A 1 102 ? -6.488 -4.850 1.474 1.00 94.31 102 GLY A N 1
ATOM 802 C CA . GLY A 1 102 ? -6.204 -6.055 0.707 1.00 94.31 102 GLY A CA 1
ATOM 803 C C . GLY A 1 102 ? -5.635 -5.799 -0.676 1.00 94.31 102 GLY A C 1
ATOM 804 O O . GLY A 1 102 ? -5.612 -4.674 -1.176 1.00 94.31 102 GLY A O 1
ATOM 805 N N . ALA A 1 103 ? -5.179 -6.889 -1.283 1.00 95.56 103 ALA A N 1
ATOM 806 C CA . ALA A 1 103 ? -4.611 -6.911 -2.617 1.00 95.56 103 ALA A CA 1
ATOM 807 C C . ALA A 1 103 ? -5.404 -7.857 -3.526 1.00 95.56 103 ALA A C 1
ATOM 809 O O . ALA A 1 103 ? -6.016 -8.824 -3.068 1.00 95.56 103 ALA A O 1
ATOM 810 N N . LEU A 1 104 ? -5.404 -7.556 -4.820 1.00 95.19 104 LEU A N 1
ATOM 811 C CA . LEU A 1 104 ? -5.851 -8.435 -5.891 1.00 95.19 104 LEU A CA 1
ATOM 812 C C . LEU A 1 104 ? -4.768 -8.443 -6.969 1.00 95.19 104 LEU A C 1
ATOM 814 O O . LEU A 1 104 ? -4.356 -7.385 -7.450 1.00 95.19 104 LEU A O 1
ATOM 818 N N . ILE A 1 105 ? -4.276 -9.633 -7.304 1.00 94.50 105 ILE A N 1
ATOM 819 C CA . ILE A 1 105 ? -3.167 -9.828 -8.240 1.00 94.50 105 ILE A CA 1
ATOM 820 C C . ILE A 1 105 ? -3.699 -10.602 -9.443 1.00 94.50 105 ILE A C 1
ATOM 822 O O . ILE A 1 105 ? -4.035 -11.778 -9.344 1.00 94.50 105 ILE A O 1
ATOM 826 N N . GLY A 1 106 ? -3.779 -9.930 -10.588 1.00 94.44 106 GLY A N 1
ATOM 827 C CA . GLY A 1 106 ? -4.067 -10.559 -11.870 1.00 94.44 106 GLY A CA 1
ATOM 828 C C . GLY A 1 106 ? -2.772 -11.063 -12.493 1.00 94.44 106 GLY A C 1
ATOM 829 O O . GLY A 1 106 ? -2.006 -10.266 -13.041 1.00 94.44 106 GLY A O 1
ATOM 830 N N . HIS A 1 107 ? -2.515 -12.370 -12.408 1.00 90.94 107 HIS A N 1
ATOM 831 C CA . HIS A 1 107 ? -1.299 -12.981 -12.953 1.00 90.94 107 HIS A CA 1
ATOM 832 C C . HIS A 1 107 ? -1.226 -12.906 -14.481 1.00 90.94 107 HIS A C 1
ATOM 834 O O . HIS A 1 107 ? -0.128 -12.719 -15.004 1.00 90.94 107 HIS A O 1
ATOM 840 N N . ASP A 1 108 ? -2.357 -12.975 -15.182 1.00 93.44 108 ASP A N 1
ATOM 841 C CA . ASP A 1 108 ? -2.398 -12.884 -16.647 1.00 93.44 108 ASP A CA 1
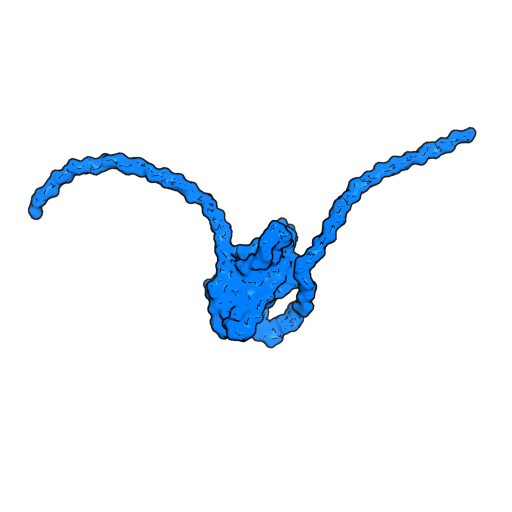ATOM 842 C C . ASP A 1 108 ? -2.174 -11.447 -17.116 1.00 93.44 108 ASP A C 1
ATOM 844 O O . ASP A 1 108 ? -1.340 -11.175 -17.975 1.00 93.44 108 ASP A O 1
ATOM 848 N N . THR A 1 109 ? -2.848 -10.492 -16.471 1.00 93.69 109 THR A N 1
ATOM 849 C CA . THR A 1 109 ? -2.741 -9.066 -16.807 1.00 93.69 109 THR A CA 1
ATOM 850 C C . THR A 1 109 ? -1.484 -8.404 -16.246 1.00 93.69 109 THR A C 1
ATOM 852 O O . THR A 1 109 ? -1.201 -7.255 -16.573 1.00 93.69 109 THR A O 1
ATOM 855 N N . LYS A 1 110 ? -0.752 -9.084 -15.356 1.00 96.38 110 LYS A N 1
ATOM 856 C CA . LYS A 1 110 ? 0.367 -8.533 -14.572 1.00 96.38 110 LYS A CA 1
ATOM 857 C C . LYS A 1 110 ? -0.005 -7.279 -13.772 1.00 96.38 110 LYS A C 1
ATOM 859 O O . LYS A 1 110 ? 0.816 -6.385 -13.572 1.00 96.38 110 LYS A O 1
ATOM 864 N N . ILE A 1 111 ? -1.254 -7.201 -13.311 1.00 97.75 111 ILE A N 1
ATOM 865 C CA . ILE A 1 111 ? -1.788 -6.037 -12.592 1.00 97.75 111 ILE A CA 1
ATOM 866 C C . ILE A 1 111 ? -1.948 -6.384 -11.119 1.00 97.75 111 ILE A C 1
ATOM 868 O O . ILE A 1 111 ? -2.556 -7.389 -10.768 1.00 97.75 111 ILE A O 1
ATOM 872 N N . MET A 1 112 ? -1.454 -5.498 -10.267 1.00 97.75 112 MET A N 1
ATOM 873 C CA . MET A 1 112 ? -1.714 -5.483 -8.838 1.00 97.75 112 MET A CA 1
ATOM 874 C C . MET A 1 112 ? -2.669 -4.335 -8.511 1.00 97.75 112 MET A C 1
ATOM 876 O O . MET A 1 112 ? -2.449 -3.196 -8.930 1.00 97.75 112 MET A O 1
ATOM 880 N N . GLN A 1 113 ? -3.715 -4.631 -7.748 1.00 98.00 113 GLN A N 1
ATOM 881 C CA . GLN A 1 113 ? -4.684 -3.673 -7.224 1.00 98.00 113 GLN A CA 1
ATOM 882 C C . GLN A 1 113 ? -4.696 -3.744 -5.703 1.00 98.00 113 GLN A C 1
ATOM 884 O O . GLN A 1 113 ? -4.838 -4.828 -5.148 1.00 98.00 113 GLN A O 1
ATOM 889 N N . LEU A 1 114 ? -4.576 -2.599 -5.037 1.00 98.00 114 LEU A N 1
ATOM 890 C CA . LEU A 1 114 ? -4.648 -2.492 -3.583 1.00 98.00 114 LEU A CA 1
ATOM 891 C C . LEU A 1 114 ? -5.874 -1.669 -3.190 1.00 98.00 114 LEU A C 1
ATOM 893 O O . LEU A 1 114 ? -6.135 -0.609 -3.773 1.00 98.00 114 LEU A O 1
ATOM 897 N N . TYR A 1 115 ? -6.619 -2.158 -2.207 1.00 96.94 115 TYR A N 1
ATOM 898 C CA . TYR A 1 115 ? -7.886 -1.583 -1.769 1.00 96.94 115 TYR A CA 1
ATOM 899 C C . TYR A 1 115 ? -7.960 -1.432 -0.249 1.00 96.94 115 TYR A C 1
ATOM 901 O O . TYR A 1 115 ? -7.307 -2.160 0.500 1.00 96.94 115 TYR A O 1
ATOM 909 N N . VAL A 1 116 ? -8.790 -0.485 0.187 1.00 95.50 116 VAL A N 1
ATOM 910 C CA . VAL A 1 116 ? -9.263 -0.359 1.569 1.00 95.50 116 VAL A CA 1
ATOM 911 C C . VAL A 1 116 ? -10.723 -0.797 1.607 1.00 95.50 116 VAL A C 1
ATOM 913 O O . VAL A 1 116 ? -11.508 -0.392 0.753 1.00 95.50 116 VAL A O 1
ATOM 916 N N . VAL A 1 117 ? -11.100 -1.634 2.563 1.00 91.81 117 VAL A N 1
ATOM 917 C CA . VAL A 1 117 ? -12.480 -2.083 2.761 1.00 91.81 117 VAL A CA 1
ATOM 918 C C . VAL A 1 117 ? -13.146 -1.167 3.778 1.00 91.81 117 VAL A C 1
ATOM 920 O O . VAL A 1 117 ? -12.633 -0.987 4.878 1.00 91.81 117 VAL A O 1
ATOM 923 N N . ILE A 1 118 ? -14.283 -0.581 3.405 1.00 86.31 118 ILE A N 1
ATOM 924 C CA . ILE A 1 118 ? -15.078 0.279 4.286 1.00 86.31 118 ILE A CA 1
ATOM 925 C C . ILE A 1 118 ? -16.333 -0.486 4.690 1.00 86.31 118 ILE A C 1
ATOM 927 O O . ILE A 1 118 ? -17.096 -0.916 3.833 1.00 86.31 118 ILE A O 1
ATOM 931 N N . ARG A 1 119 ? -16.562 -0.641 5.998 1.00 75.06 119 ARG A N 1
ATOM 932 C CA . ARG A 1 119 ? -17.693 -1.423 6.535 1.00 75.06 119 ARG A CA 1
ATOM 933 C C . ARG A 1 119 ? -19.059 -0.791 6.283 1.00 75.06 119 ARG A C 1
ATOM 935 O O . ARG A 1 119 ? -20.059 -1.491 6.215 1.00 75.06 119 ARG A O 1
ATOM 942 N N . THR A 1 120 ? -19.107 0.534 6.201 1.00 70.88 120 THR A N 1
ATOM 943 C CA . THR A 1 120 ? -20.345 1.325 6.159 1.00 70.88 120 THR A CA 1
ATOM 944 C C . THR A 1 120 ? -20.782 1.720 4.744 1.00 70.88 120 THR A C 1
ATOM 946 O O . THR A 1 120 ? -21.728 2.490 4.602 1.00 70.88 120 THR A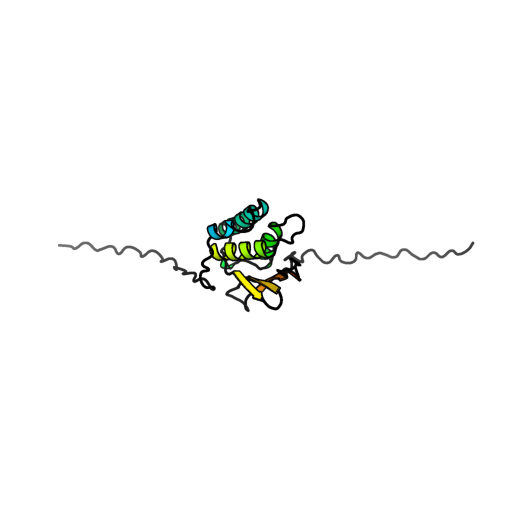 O 1
ATOM 949 N N . GLY A 1 121 ? -20.112 1.230 3.695 1.00 64.56 121 GLY A N 1
ATOM 950 C CA . GLY A 1 121 ? -20.347 1.651 2.312 1.00 64.56 121 GLY A CA 1
ATOM 951 C C . GLY A 1 121 ? -20.224 0.518 1.291 1.00 64.56 121 GLY A C 1
ATOM 952 O O . GLY A 1 121 ? -19.993 -0.629 1.674 1.00 64.56 121 GLY A O 1
ATOM 953 N N . PRO A 1 122 ? -20.390 0.825 -0.011 1.00 53.97 122 PRO A N 1
ATOM 954 C CA . PRO A 1 122 ? -20.126 -0.140 -1.067 1.00 53.97 122 PRO A CA 1
ATOM 955 C C . PRO A 1 122 ? -18.659 -0.576 -1.014 1.00 53.97 122 PRO A C 1
ATOM 957 O O . PRO A 1 122 ? -17.794 0.191 -0.593 1.00 53.97 122 PRO A O 1
ATOM 960 N N . ASP A 1 123 ? -18.443 -1.819 -1.434 1.00 77.25 123 ASP A N 1
ATOM 961 C CA . ASP A 1 123 ? -17.209 -2.603 -1.442 1.00 77.25 123 ASP A CA 1
ATOM 962 C C . ASP A 1 123 ? -15.860 -1.861 -1.542 1.00 77.25 123 ASP A C 1
ATOM 964 O O . ASP A 1 123 ? -15.730 -0.752 -2.053 1.00 77.25 123 ASP A O 1
ATOM 968 N N . LYS A 1 124 ? -14.811 -2.584 -1.124 1.00 89.81 124 LYS A N 1
ATOM 969 C CA . LYS A 1 124 ? -13.385 -2.435 -1.493 1.00 89.81 124 LYS A CA 1
ATOM 970 C C . LYS A 1 124 ? -13.065 -1.213 -2.377 1.00 89.81 124 LYS A C 1
ATOM 972 O O . LYS A 1 124 ? -13.143 -1.277 -3.604 1.00 89.81 124 LYS A O 1
ATOM 977 N N . ILE A 1 125 ? -12.589 -0.127 -1.774 1.00 94.50 125 ILE A N 1
ATOM 978 C CA . ILE A 1 125 ? -12.198 1.082 -2.499 1.00 94.50 125 ILE A CA 1
ATOM 979 C C . ILE A 1 125 ? -10.739 0.987 -2.942 1.00 94.50 125 ILE A C 1
ATOM 981 O O . ILE A 1 125 ? -9.820 0.933 -2.122 1.00 94.50 125 ILE A O 1
ATOM 985 N N . LEU A 1 126 ? -10.524 1.009 -4.257 1.00 96.62 126 LEU A N 1
ATOM 986 C CA . LEU A 1 126 ? -9.199 1.003 -4.873 1.00 96.62 126 LEU A CA 1
ATOM 987 C C . LEU A 1 126 ? -8.410 2.261 -4.481 1.00 96.62 126 LEU A C 1
ATOM 989 O O . LEU A 1 126 ? -8.865 3.381 -4.706 1.00 96.62 126 LEU A O 1
ATOM 993 N N . TYR A 1 127 ? -7.190 2.086 -3.969 1.00 97.69 127 TYR A N 1
ATOM 994 C CA . TYR A 1 127 ? -6.275 3.202 -3.709 1.00 97.69 127 TYR A CA 1
ATOM 995 C C . TYR A 1 127 ? -4.991 3.162 -4.537 1.00 97.69 127 TYR A C 1
ATOM 997 O O . TYR A 1 127 ? -4.333 4.196 -4.696 1.00 97.69 127 TYR A O 1
ATOM 1005 N N . TRP A 1 128 ? -4.649 1.998 -5.092 1.00 98.38 128 TRP A N 1
ATOM 1006 C CA . TRP A 1 128 ? -3.436 1.802 -5.879 1.00 98.38 128 TRP A CA 1
ATOM 1007 C C . TRP A 1 128 ? -3.640 0.743 -6.959 1.00 98.38 128 TRP A C 1
ATOM 1009 O O . TRP A 1 128 ? -4.195 -0.320 -6.689 1.00 98.38 128 TRP A O 1
ATOM 1019 N N . LYS A 1 129 ? -3.160 1.004 -8.175 1.00 98.31 129 LYS A N 1
ATOM 1020 C CA . LYS A 1 129 ? -3.079 0.022 -9.263 1.00 98.31 129 LYS A CA 1
ATOM 1021 C C . LYS A 1 129 ? -1.737 0.159 -9.956 1.00 98.31 129 LYS A C 1
ATOM 1023 O O . LYS A 1 129 ? -1.355 1.263 -10.342 1.00 98.31 129 LYS A O 1
ATOM 1028 N N . GLN A 1 130 ? -1.053 -0.953 -10.171 1.00 98.06 130 GLN A N 1
ATOM 1029 C CA . GLN A 1 130 ? 0.280 -0.960 -10.763 1.00 98.06 130 GLN A CA 1
ATOM 1030 C C . GLN A 1 130 ? 0.480 -2.215 -11.603 1.00 98.06 130 GLN A C 1
ATOM 1032 O O . GLN A 1 130 ? -0.017 -3.283 -11.253 1.00 98.06 130 GLN A O 1
ATOM 1037 N N . ASN A 1 131 ? 1.213 -2.094 -12.705 1.00 97.56 131 ASN A N 1
ATOM 1038 C CA . ASN A 1 131 ? 1.736 -3.257 -13.404 1.00 97.56 131 ASN A CA 1
ATOM 1039 C C . ASN A 1 131 ? 2.975 -3.757 -12.644 1.00 97.56 131 ASN A C 1
ATOM 1041 O O . ASN A 1 131 ? 3.962 -3.030 -12.535 1.00 97.56 131 ASN A O 1
ATOM 1045 N N . PHE A 1 132 ? 2.929 -4.974 -12.098 1.00 95.81 132 PHE A N 1
ATOM 1046 C CA . PHE A 1 132 ? 4.017 -5.490 -11.259 1.00 95.81 132 PHE A CA 1
ATOM 1047 C C . PHE A 1 132 ? 5.220 -6.011 -12.055 1.00 95.81 132 PHE A C 1
ATOM 1049 O O . PHE A 1 132 ? 6.280 -6.210 -11.474 1.00 95.81 132 PHE A O 1
ATOM 1056 N N . SER A 1 133 ? 5.090 -6.191 -13.374 1.00 95.38 133 SER A N 1
ATOM 1057 C CA . SER A 1 133 ? 6.228 -6.530 -14.241 1.00 95.38 133 SER A CA 1
ATOM 1058 C C . SER A 1 133 ? 7.054 -5.298 -14.625 1.00 95.38 133 SER A C 1
ATOM 1060 O O . SER A 1 133 ? 8.278 -5.365 -14.665 1.00 95.38 133 SER A O 1
ATOM 1062 N N . THR A 1 134 ? 6.402 -4.151 -14.843 1.00 96.75 134 THR A N 1
ATOM 1063 C CA . THR A 1 134 ? 7.067 -2.907 -15.277 1.00 96.75 134 THR A CA 1
ATOM 1064 C C . THR A 1 134 ? 7.222 -1.871 -14.166 1.00 96.75 134 THR A C 1
ATOM 1066 O O . THR A 1 134 ? 7.860 -0.843 -14.366 1.00 96.75 134 THR A O 1
ATOM 1069 N N . ASN A 1 135 ? 6.621 -2.104 -12.997 1.00 96.12 135 ASN A N 1
ATOM 1070 C CA . ASN A 1 135 ? 6.452 -1.126 -11.919 1.00 96.12 135 ASN A CA 1
ATOM 1071 C C . ASN A 1 135 ? 5.705 0.157 -12.332 1.00 96.12 135 ASN A C 1
ATOM 1073 O O . ASN A 1 135 ? 5.688 1.126 -11.572 1.00 96.12 135 ASN A O 1
ATOM 1077 N N . GLN A 1 136 ? 5.028 0.176 -13.481 1.00 97.19 136 GLN A N 1
ATOM 1078 C CA . GLN A 1 136 ? 4.261 1.337 -13.915 1.00 97.19 136 GLN A CA 1
ATOM 1079 C C . GLN A 1 136 ? 2.988 1.488 -13.080 1.00 97.19 136 GLN A C 1
ATOM 1081 O O . GLN A 1 136 ? 2.129 0.603 -13.061 1.00 97.19 136 GLN A O 1
ATOM 1086 N N . VAL A 1 137 ? 2.847 2.629 -12.406 1.00 97.56 137 VAL A N 1
ATOM 1087 C CA . VAL A 1 137 ? 1.632 2.972 -11.663 1.00 97.56 137 VAL A CA 1
ATOM 1088 C C . VAL A 1 137 ? 0.545 3.382 -12.656 1.00 97.56 137 VAL A C 1
ATOM 1090 O O . VAL A 1 137 ? 0.709 4.338 -13.407 1.00 97.56 137 VAL A O 1
ATOM 1093 N N . LEU A 1 138 ? -0.560 2.639 -12.661 1.00 97.62 138 LEU A N 1
ATOM 1094 C CA . LEU A 1 138 ? -1.689 2.827 -13.578 1.00 97.62 138 LEU A CA 1
ATOM 1095 C C . LEU A 1 138 ? -2.799 3.676 -12.957 1.00 97.62 138 LEU A C 1
ATOM 1097 O O . LEU A 1 138 ? -3.548 4.338 -13.666 1.00 97.62 138 LEU A O 1
ATOM 1101 N N . TYR A 1 139 ? -2.940 3.625 -11.632 1.00 97.81 139 TYR A N 1
ATOM 1102 C CA . TYR A 1 139 ? -3.925 4.414 -10.902 1.00 97.81 139 TYR A CA 1
ATOM 1103 C C . TYR A 1 139 ? -3.479 4.649 -9.460 1.00 97.81 139 TYR A C 1
ATOM 1105 O O . TYR A 1 139 ? -2.902 3.774 -8.814 1.00 97.81 139 TYR A O 1
ATOM 1113 N N . THR A 1 140 ? -3.829 5.822 -8.939 1.00 97.25 140 THR A N 1
ATOM 1114 C CA . THR A 1 140 ? -3.721 6.162 -7.519 1.00 97.25 140 THR A CA 1
ATOM 1115 C C . THR A 1 140 ? -4.985 6.892 -7.086 1.00 97.25 140 THR A C 1
ATOM 1117 O O . THR A 1 140 ? -5.446 7.759 -7.831 1.00 97.25 140 THR A O 1
ATOM 1120 N N . ALA A 1 141 ? -5.507 6.609 -5.888 1.00 95.25 141 ALA A N 1
ATOM 1121 C CA . ALA A 1 141 ? -6.670 7.323 -5.352 1.00 95.25 141 ALA A CA 1
ATOM 1122 C C . ALA A 1 141 ? -6.472 8.851 -5.392 1.00 95.25 141 ALA A C 1
ATOM 1124 O O . ALA A 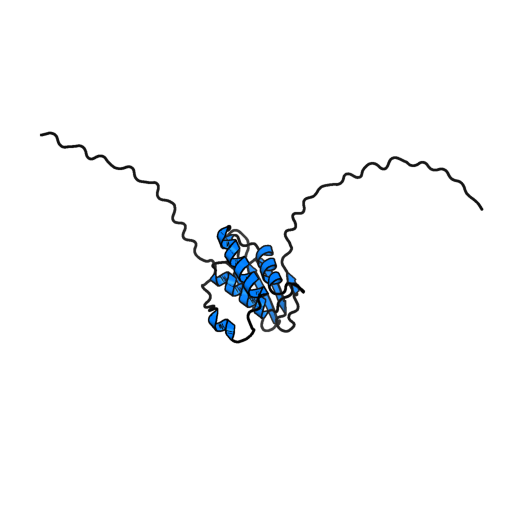1 141 ? -5.367 9.326 -5.125 1.00 95.25 141 ALA A O 1
ATOM 1125 N N . PRO A 1 142 ? -7.507 9.652 -5.686 1.00 92.31 142 PRO A N 1
ATOM 1126 C CA . PRO A 1 142 ? -7.381 11.104 -5.716 1.00 92.31 142 PRO A CA 1
ATOM 1127 C C . PRO A 1 142 ? -6.946 11.656 -4.351 1.00 92.31 142 PRO A C 1
ATOM 1129 O O . PRO A 1 142 ? -7.237 11.089 -3.298 1.00 92.31 142 PRO A O 1
ATOM 1132 N N . SER A 1 143 ? -6.212 12.770 -4.372 1.00 84.69 143 SER A N 1
ATOM 1133 C CA . SER A 1 143 ? -5.917 13.499 -3.138 1.00 84.69 143 SER A CA 1
ATOM 1134 C C . SER A 1 143 ? -7.198 14.186 -2.681 1.00 84.69 143 SER A C 1
ATOM 1136 O O . SER A 1 143 ? -7.844 14.861 -3.479 1.00 84.69 143 SER A O 1
ATOM 1138 N N . THR A 1 144 ? -7.553 14.074 -1.404 1.00 73.44 144 THR A N 1
ATOM 1139 C CA . THR A 1 144 ? -8.594 14.912 -0.802 1.00 73.44 144 THR A CA 1
ATOM 1140 C C . THR A 1 144 ? -8.011 16.296 -0.518 1.00 73.44 144 THR A C 1
ATOM 1142 O O . THR A 1 144 ? -7.922 16.733 0.630 1.00 73.44 144 THR A O 1
ATOM 1145 N N . SER A 1 145 ? -7.559 17.007 -1.552 1.00 57.69 145 SER A N 1
ATOM 1146 C CA . SER A 1 145 ? -7.428 18.452 -1.431 1.00 57.69 145 SER A CA 1
ATOM 1147 C C . SER A 1 145 ? -8.840 18.964 -1.198 1.00 57.69 145 SER A C 1
ATOM 1149 O O . SER A 1 145 ? -9.681 18.862 -2.089 1.00 57.69 145 SER A O 1
ATOM 1151 N N . ARG A 1 146 ? -9.120 19.441 0.018 1.00 53.22 146 ARG A N 1
ATOM 1152 C CA . ARG A 1 146 ? -10.339 20.187 0.325 1.00 53.22 146 ARG A CA 1
ATOM 1153 C C . ARG A 1 146 ? -10.498 21.262 -0.751 1.00 53.22 146 ARG A C 1
ATOM 1155 O O . ARG A 1 146 ? -9.793 22.268 -0.721 1.00 53.22 146 ARG A O 1
ATOM 1162 N N . SER A 1 147 ? -11.385 21.019 -1.713 1.00 51.00 147 SER A N 1
ATOM 1163 C CA . SER A 1 147 ? -11.904 22.057 -2.590 1.00 51.00 147 SER A CA 1
ATOM 1164 C C . SER A 1 147 ? -12.574 23.066 -1.670 1.00 51.00 147 SER A C 1
ATOM 1166 O O . SER A 1 147 ? -13.571 22.757 -1.020 1.00 51.00 147 SER A O 1
ATOM 1168 N N . GLY A 1 148 ? -11.925 24.207 -1.467 1.00 56.16 148 GLY A N 1
ATOM 1169 C CA . GLY A 1 148 ? -12.330 25.103 -0.399 1.00 56.16 148 GLY A CA 1
ATOM 1170 C C . GLY A 1 148 ? -11.467 26.339 -0.243 1.00 56.16 148 GLY A C 1
ATOM 1171 O O . GLY A 1 148 ? -10.987 26.570 0.860 1.00 56.16 148 GLY A O 1
ATOM 1172 N N . ARG A 1 149 ? -11.330 27.146 -1.306 1.00 53.41 149 ARG A N 1
ATOM 1173 C CA . ARG A 1 149 ? -11.340 28.627 -1.252 1.00 53.41 149 ARG A CA 1
ATOM 1174 C C . ARG A 1 149 ? -11.924 29.144 -2.579 1.00 53.41 149 ARG A C 1
ATOM 1176 O O . ARG A 1 149 ? -11.257 29.083 -3.597 1.00 53.41 149 ARG A O 1
ATOM 1183 N N . ARG A 1 150 ? -13.253 29.304 -2.627 1.00 54.19 150 ARG A N 1
ATOM 1184 C CA . ARG A 1 150 ? -14.013 30.574 -2.539 1.00 54.19 150 ARG A CA 1
ATOM 1185 C C . ARG A 1 150 ? -14.041 31.333 -3.866 1.00 54.19 150 ARG A C 1
ATOM 1187 O O . ARG A 1 150 ? -13.012 31.817 -4.314 1.00 54.19 150 ARG A O 1
ATOM 1194 N N . ASN A 1 151 ? -15.250 31.458 -4.413 1.00 52.94 151 ASN A N 1
ATOM 1195 C CA . ASN A 1 151 ? -15.647 32.422 -5.434 1.00 52.94 151 ASN A CA 1
ATOM 1196 C C . ASN A 1 151 ? -14.891 33.749 -5.254 1.00 52.94 151 ASN A C 1
ATOM 1198 O O . ASN A 1 151 ? -15.199 34.516 -4.341 1.00 52.94 151 ASN A O 1
ATOM 1202 N N . ALA A 1 152 ? -13.916 34.019 -6.119 1.00 50.62 152 ALA A N 1
ATOM 1203 C CA . ALA A 1 152 ? -13.566 35.391 -6.429 1.00 50.62 152 ALA A CA 1
ATOM 1204 C C . ALA A 1 152 ? -14.708 35.905 -7.309 1.00 50.62 152 ALA A C 1
ATOM 1206 O O . ALA A 1 152 ? -14.852 35.485 -8.456 1.00 50.62 152 ALA A O 1
ATOM 1207 N N . LEU A 1 153 ? -15.577 36.737 -6.735 1.00 60.06 153 LEU A N 1
ATOM 1208 C CA . LEU A 1 153 ? -16.468 37.578 -7.527 1.00 60.06 153 LEU A CA 1
ATOM 1209 C C . LEU A 1 153 ? -15.583 38.354 -8.517 1.00 60.06 153 LEU A C 1
ATOM 1211 O O . LEU A 1 153 ? -14.574 38.911 -8.071 1.00 60.06 153 LEU A O 1
ATOM 1215 N N . PRO A 1 154 ? -15.896 38.392 -9.824 1.00 55.66 154 PRO A N 1
ATOM 1216 C CA . PRO A 1 154 ? -15.194 39.276 -10.736 1.00 55.66 154 PRO A CA 1
ATOM 1217 C C . PRO A 1 154 ? -15.420 40.707 -10.248 1.00 55.66 154 PRO A C 1
ATOM 1219 O O . PRO A 1 154 ? -16.527 41.243 -10.308 1.00 55.66 154 PRO A O 1
ATOM 1222 N N . GLY A 1 155 ? -14.363 41.291 -9.686 1.00 47.06 155 GLY A N 1
ATOM 1223 C CA . GLY A 1 155 ? -14.289 42.706 -9.385 1.00 47.06 155 GLY A CA 1
ATOM 1224 C C . GLY A 1 155 ? -14.478 43.465 -10.686 1.00 47.06 155 GLY A C 1
ATOM 1225 O O . GLY A 1 155 ? -13.607 43.456 -11.553 1.00 47.06 155 GLY A O 1
ATOM 1226 N N . ASN A 1 156 ? -15.668 44.040 -10.795 1.00 48.09 156 ASN A N 1
ATOM 1227 C CA . ASN A 1 156 ? -16.118 45.054 -11.727 1.00 48.09 156 ASN A CA 1
ATOM 1228 C C . ASN A 1 156 ? -14.944 45.897 -12.264 1.00 48.09 156 ASN A C 1
ATOM 1230 O O . ASN A 1 156 ? -14.476 46.823 -11.602 1.00 48.09 156 ASN A O 1
ATOM 1234 N N . SER A 1 157 ? -14.443 45.545 -13.450 1.00 51.50 157 SER A N 1
ATOM 1235 C CA . SER A 1 157 ? -13.501 46.381 -14.190 1.00 51.50 157 SER A CA 1
ATOM 1236 C C . SER A 1 157 ? -14.325 47.498 -14.810 1.00 51.50 157 SER A C 1
ATOM 1238 O O . SER A 1 157 ? -14.940 47.323 -15.858 1.00 51.50 157 SER A O 1
ATOM 1240 N N . ALA A 1 158 ? -14.429 48.605 -14.079 1.00 52.62 158 ALA A N 1
ATOM 1241 C CA . ALA A 1 158 ? -15.032 49.822 -14.579 1.00 52.62 158 ALA A CA 1
ATOM 1242 C C . ALA A 1 158 ? -14.299 50.264 -15.854 1.00 52.62 158 ALA A C 1
ATOM 1244 O O . ALA A 1 158 ? -13.072 50.345 -15.877 1.00 52.62 158 ALA A O 1
ATOM 1245 N N . ASN A 1 159 ? -15.106 50.498 -16.887 1.00 49.97 159 ASN A N 1
ATOM 1246 C CA . ASN A 1 159 ? -14.831 51.187 -18.141 1.00 49.97 159 ASN A CA 1
ATOM 1247 C C . ASN A 1 159 ? -13.556 52.045 -18.126 1.00 49.97 159 ASN A C 1
ATOM 1249 O O . ASN A 1 159 ? -13.530 53.096 -17.487 1.00 49.97 159 ASN A O 1
ATOM 1253 N N . PHE A 1 160 ? -12.549 51.640 -18.904 1.00 47.50 160 PHE A N 1
ATOM 1254 C CA . PHE A 1 160 ? -11.675 52.613 -19.545 1.00 47.50 160 PHE A CA 1
ATOM 1255 C C . PHE A 1 160 ? -12.178 52.822 -20.966 1.00 47.50 160 PHE A C 1
ATOM 1257 O O . PHE A 1 160 ? -12.289 51.892 -21.764 1.00 47.50 160 PHE A O 1
ATOM 1264 N N . ASP A 1 161 ? -12.578 54.065 -21.161 1.00 50.62 161 ASP A N 1
ATOM 1265 C CA . ASP A 1 161 ? -13.196 54.663 -22.321 1.00 50.62 161 ASP A CA 1
ATOM 1266 C C . ASP A 1 161 ? -12.313 54.558 -23.571 1.00 50.62 161 ASP A C 1
ATOM 1268 O O . ASP A 1 161 ? -11.081 54.575 -23.502 1.00 50.62 161 ASP A O 1
ATOM 1272 N N . LEU A 1 162 ? -12.984 54.459 -24.714 1.00 52.19 162 LEU A N 1
ATOM 1273 C CA . LEU A 1 162 ? -12.395 54.561 -26.035 1.00 52.19 162 LEU A CA 1
ATOM 1274 C C . LEU A 1 162 ? -11.947 56.006 -26.274 1.00 52.19 162 LEU A C 1
ATOM 1276 O O . LEU A 1 162 ? -12.776 56.902 -26.393 1.00 52.19 162 LEU A O 1
ATOM 1280 N N . SER A 1 163 ? -10.663 56.208 -26.542 1.00 57.28 163 SER A N 1
ATOM 1281 C CA . SER A 1 163 ? -10.260 57.242 -27.493 1.00 57.28 163 SER A CA 1
ATOM 1282 C C . SER A 1 163 ? -9.421 56.602 -28.587 1.00 57.28 163 SER A C 1
ATOM 1284 O O . SER A 1 163 ? -8.272 56.212 -28.385 1.00 57.28 163 SER A O 1
ATOM 1286 N N . MET A 1 164 ? -10.066 56.468 -29.745 1.00 50.94 164 MET A N 1
ATOM 1287 C CA . MET A 1 164 ? -9.424 56.380 -31.046 1.00 50.94 164 MET A CA 1
ATOM 1288 C C . MET A 1 164 ? -8.336 57.449 -31.169 1.00 50.94 164 MET A C 1
ATOM 1290 O O . MET A 1 164 ? -8.630 58.614 -30.933 1.00 50.94 164 MET A O 1
ATOM 1294 N N . GLU A 1 165 ? -7.164 57.085 -31.679 1.00 54.81 165 GLU A N 1
ATOM 1295 C CA . GLU A 1 165 ? -6.577 57.866 -32.765 1.00 54.81 165 GLU A CA 1
ATOM 1296 C C . GLU A 1 165 ? -5.647 56.999 -33.620 1.00 54.81 165 GLU A C 1
ATOM 1298 O O . GLU A 1 165 ? -4.837 56.209 -33.140 1.00 54.81 165 GLU A O 1
ATOM 1303 N N . ASN A 1 166 ? -5.902 57.103 -34.918 1.00 56.03 166 ASN A N 1
ATOM 1304 C CA . ASN A 1 166 ? -5.320 56.385 -36.039 1.00 56.03 166 ASN A CA 1
ATOM 1305 C C . ASN A 1 166 ? -4.097 57.140 -36.577 1.00 56.03 166 ASN A C 1
ATOM 1307 O O . ASN A 1 166 ? -4.065 58.360 -36.460 1.00 56.03 166 ASN A O 1
ATOM 1311 N N . MET A 1 167 ? -3.258 56.418 -37.341 1.00 50.16 167 MET A N 1
ATOM 1312 C CA . MET A 1 167 ? -2.349 56.927 -38.397 1.00 50.16 167 MET A CA 1
ATOM 1313 C C . MET A 1 167 ? -1.175 57.789 -37.878 1.00 50.16 167 MET A C 1
ATOM 1315 O O . MET A 1 167 ? -1.379 58.817 -37.255 1.00 50.16 167 MET A O 1
ATOM 1319 N N . LEU A 1 168 ? 0.102 57.458 -38.086 1.00 50.66 168 LEU A N 1
ATOM 1320 C CA . LEU A 1 168 ? 0.819 56.972 -39.273 1.00 50.66 168 LEU A CA 1
ATOM 1321 C C . LEU A 1 168 ? 2.206 56.457 -38.854 1.00 50.66 168 LEU A C 1
ATOM 1323 O O . LEU A 1 168 ? 2.772 57.038 -37.900 1.00 50.66 168 LEU A O 1
#

Foldseek 3Di:
DDDDDDDDDDDDDDDDDDDDDQPDDQDPDDVVVVPPDDPCDPQLVVLLVVLVVCVVPDPLLPDDLQNLLVSCLSSPVPPSQDAPVSSQSVQNSSVNVRHQKDWDADPVQQKIWIFGAHPVDDGTHTAWMANNVVSHTPDGDDHPPPPDDDDPDPDDPPDDDDDDDDDD